Protein AF-A0A5B9AL02-F1 (afdb_monomer_lite)

pLDDT: mean 85.03, std 13.27, range [36.94, 98.06]

Radius of gyration: 35.37 Å; chains: 1; bounding box: 73×24×100 Å

Organism: Escherichia coli (NCBI:txid562)

Secondary structure (DSSP, 8-state):
-PPPPHHHHHHHHTTS---TTPPTT--HHHHHHHHHHHHHHHHHHHHHHHHHHHHHHHHHHHHHHHHHHHHHHHHHHHHHHHHHHHHHHHHHHHSSSSS---STT----HHHH-GGGTT---HHHHHHHHHHHHHHHHHHHHHHHHHHHHHS-HHHHHHHHHHHHHHHHHHHS---

Sequence (176 aa):
MKQMTLIEMDGFLKGKCTPSDLNVNETNAEYLVRKFAEAEAKISALSEDHQKAIESIKQADAAVKLAHEKFSALAAENAVMLETIEAVRSVADNSSGIAGWHLNGDIATWEEILPEINDIETTATDAFLAEIERKAIRKFINSIEHILRDKLSPYDTEEMLETMRIFLEEQGGEQK

Foldseek 3Di:
DDDQDPVQVVCVVVVNHDDPPADVVHDSVNVVVVVVVVVVVVVVVVVVVVVVVVVVVVVVVVVVVVVVVLVVLQVVLVVLVVVVVVLVVVCCVPDPHPDDPDPPPDDDDCCRRPVSVVPRDPVSVVVVVLVVVLVVLVVVLVVVLVVCVVPHDPVVSVVVNVVSVVVSVVSVPPDD

Structure (mmCIF, N/CA/C/O backbone):
data_AF-A0A5B9AL02-F1
#
_entry.id   AF-A0A5B9AL02-F1
#
loop_
_atom_site.group_PDB
_atom_site.id
_atom_site.type_symbol
_atom_site.label_atom_id
_atom_site.label_alt_id
_atom_site.label_comp_id
_atom_site.label_asym_id
_atom_site.label_entity_id
_atom_site.label_seq_id
_atom_site.pdbx_PDB_ins_code
_atom_site.Cartn_x
_atom_site.Cartn_y
_atom_site.Cartn_z
_atom_site.occupancy
_atom_site.B_iso_or_equiv
_atom_site.auth_seq_id
_atom_site.auth_comp_id
_atom_site.auth_asym_id
_atom_site.auth_atom_id
_atom_site.pdbx_PDB_model_num
ATOM 1 N N . MET A 1 1 ? -11.916 7.101 34.599 1.00 59.16 1 MET A N 1
ATOM 2 C CA . MET A 1 1 ? -12.514 6.336 35.717 1.00 59.16 1 MET A CA 1
ATOM 3 C C . MET A 1 1 ? -11.389 5.802 36.581 1.00 59.16 1 MET A C 1
ATOM 5 O O . MET A 1 1 ? -10.457 5.229 36.030 1.00 59.16 1 MET A O 1
ATOM 9 N N . LYS A 1 2 ? -11.438 6.025 37.895 1.00 71.44 2 LYS A N 1
ATOM 10 C CA . LYS A 1 2 ? -10.492 5.409 38.832 1.00 71.44 2 LYS A CA 1
ATOM 11 C C . LYS A 1 2 ? -10.825 3.914 38.917 1.00 71.44 2 LYS A C 1
ATOM 13 O O . LYS A 1 2 ? -11.990 3.583 39.115 1.00 71.44 2 LYS A O 1
ATOM 18 N N . GLN A 1 3 ? -9.851 3.029 38.708 1.00 78.31 3 GLN A N 1
ATOM 19 C CA . GLN A 1 3 ? -10.057 1.596 38.935 1.00 78.31 3 GLN A CA 1
ATOM 20 C C . GLN A 1 3 ? -10.168 1.325 40.435 1.00 78.31 3 GLN A C 1
ATOM 22 O O . GLN A 1 3 ? -9.429 1.909 41.230 1.00 78.31 3 GLN A O 1
ATOM 27 N N . MET A 1 4 ? -11.097 0.445 40.799 1.00 84.62 4 MET A N 1
ATOM 28 C CA . MET A 1 4 ? -11.255 -0.028 42.168 1.00 84.62 4 MET A CA 1
ATOM 29 C C . MET A 1 4 ? -10.018 -0.839 42.565 1.00 84.62 4 MET A C 1
ATOM 31 O O . MET A 1 4 ? -9.579 -1.717 41.822 1.00 84.62 4 MET A O 1
ATOM 35 N N . THR A 1 5 ? -9.437 -0.537 43.721 1.00 89.06 5 THR A N 1
ATOM 36 C CA . THR A 1 5 ? -8.327 -1.323 44.272 1.00 89.06 5 THR A CA 1
ATOM 37 C C . THR A 1 5 ? -8.820 -2.687 44.760 1.00 89.06 5 THR A C 1
ATOM 39 O O . THR A 1 5 ? -10.005 -2.872 45.038 1.00 89.06 5 THR A O 1
ATOM 42 N N . LEU A 1 6 ? -7.908 -3.650 44.932 1.00 91.06 6 LEU A N 1
ATOM 43 C CA . LEU A 1 6 ? -8.254 -4.973 45.470 1.00 91.06 6 LEU A CA 1
ATOM 44 C C . LEU A 1 6 ? -8.898 -4.896 46.866 1.00 91.06 6 LEU A C 1
ATOM 46 O O . LEU A 1 6 ? -9.798 -5.674 47.165 1.00 91.06 6 LEU A O 1
ATOM 50 N N . ILE A 1 7 ? -8.467 -3.943 47.701 1.00 92.50 7 ILE A N 1
ATOM 51 C CA . ILE A 1 7 ? -9.013 -3.734 49.051 1.00 92.50 7 ILE A CA 1
ATOM 52 C C . ILE A 1 7 ? -10.444 -3.183 48.977 1.00 92.50 7 ILE A C 1
ATOM 54 O O . ILE A 1 7 ? -11.323 -3.656 49.694 1.00 92.50 7 ILE A O 1
ATOM 58 N N . GLU A 1 8 ? -10.694 -2.211 48.096 1.00 90.69 8 GLU A N 1
ATOM 59 C CA . GLU A 1 8 ? -12.037 -1.662 47.868 1.00 90.69 8 GLU A CA 1
ATOM 60 C C . GLU A 1 8 ? -12.982 -2.730 47.290 1.00 90.69 8 GLU A C 1
ATOM 62 O O . GLU A 1 8 ? -14.119 -2.844 47.745 1.00 90.69 8 GLU A O 1
ATOM 67 N N . MET A 1 9 ? -12.496 -3.567 46.366 1.00 90.94 9 MET A N 1
ATOM 68 C CA . MET A 1 9 ? -13.267 -4.670 45.784 1.00 90.94 9 MET A CA 1
ATOM 69 C C . MET A 1 9 ? -13.616 -5.742 46.822 1.00 90.94 9 MET A C 1
ATOM 71 O O . MET A 1 9 ? -14.767 -6.159 46.907 1.00 90.94 9 MET A O 1
ATOM 75 N N . ASP A 1 10 ? -12.664 -6.157 47.663 1.00 93.12 10 ASP A N 1
ATOM 76 C CA . ASP A 1 10 ? -12.933 -7.091 48.767 1.00 93.12 10 ASP A CA 1
ATOM 77 C C . ASP A 1 10 ? -13.957 -6.516 49.759 1.00 93.12 10 ASP A C 1
ATOM 79 O O . ASP A 1 10 ? -14.878 -7.211 50.195 1.00 93.12 10 ASP A O 1
ATOM 83 N N . GLY A 1 11 ? -13.839 -5.221 50.071 1.00 93.69 11 GLY A N 1
ATOM 84 C CA . GLY A 1 11 ? -14.808 -4.497 50.886 1.00 93.69 11 GLY A CA 1
ATOM 85 C C . GLY A 1 11 ? -16.206 -4.485 50.266 1.00 93.69 11 GLY A C 1
ATOM 86 O O . GLY A 1 11 ? -17.178 -4.758 50.969 1.00 93.69 11 GLY A O 1
ATOM 87 N N . PHE A 1 12 ? -16.315 -4.217 48.964 1.00 92.25 12 PHE A N 1
ATOM 88 C CA . PHE A 1 12 ? -17.577 -4.230 48.224 1.00 92.25 12 PHE A CA 1
ATOM 89 C C . PHE A 1 12 ? -18.224 -5.620 48.209 1.00 92.25 12 PHE A C 1
ATOM 91 O O . PHE A 1 12 ? -19.387 -5.763 48.588 1.00 92.25 12 PHE A O 1
ATOM 98 N N .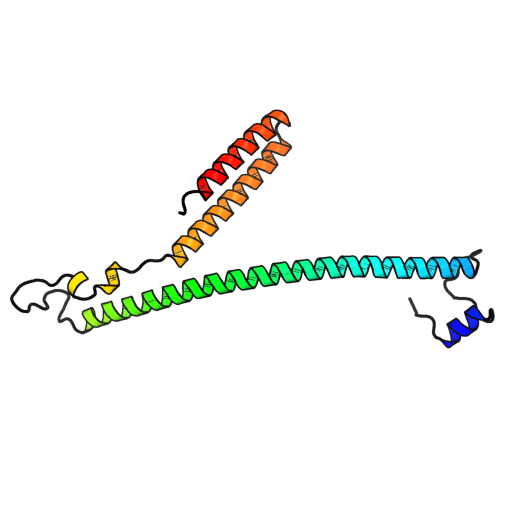 LEU A 1 13 ? -17.458 -6.660 47.867 1.00 91.12 13 LEU A N 1
ATOM 99 C CA . LEU A 1 13 ? -17.949 -8.040 47.803 1.00 91.12 13 LEU A CA 1
ATOM 100 C C . LEU A 1 13 ? -18.400 -8.573 49.172 1.00 91.12 13 LEU A C 1
ATOM 102 O O . LEU A 1 13 ? -19.305 -9.400 49.247 1.00 91.12 13 LEU A O 1
ATOM 106 N N . LYS A 1 14 ? -17.811 -8.072 50.266 1.00 93.50 14 LYS A N 1
ATOM 107 C CA . LYS A 1 14 ? -18.219 -8.385 51.647 1.00 93.50 14 LYS A CA 1
ATOM 108 C C . LYS A 1 14 ? -19.323 -7.470 52.191 1.00 93.50 14 LYS A C 1
ATOM 110 O O . LYS A 1 14 ? -19.683 -7.606 53.359 1.00 93.50 14 LYS A O 1
ATOM 115 N N . GLY A 1 15 ? -19.824 -6.518 51.400 1.00 89.94 15 GLY A N 1
ATOM 116 C CA . GLY A 1 15 ? -20.857 -5.561 51.813 1.00 89.94 15 GLY A CA 1
ATOM 117 C C . GLY A 1 15 ? -20.387 -4.493 52.809 1.00 89.94 15 GLY A C 1
ATOM 118 O O . GLY A 1 15 ? -21.206 -3.873 53.477 1.00 89.94 15 GLY A O 1
ATOM 119 N N . LYS A 1 16 ? -19.072 -4.281 52.940 1.00 92.12 16 LYS A N 1
ATOM 120 C CA . LYS A 1 16 ? -18.456 -3.290 53.842 1.00 92.12 16 LYS A CA 1
ATOM 121 C C . LYS A 1 16 ? -18.200 -1.932 53.180 1.00 92.12 16 LYS A C 1
ATOM 123 O O . LYS A 1 16 ? -17.884 -0.974 53.878 1.00 92.12 16 LYS A O 1
ATOM 128 N N . CYS A 1 17 ? -18.282 -1.854 51.853 1.00 87.88 17 CYS A N 1
ATOM 129 C CA . CYS A 1 17 ? -18.025 -0.651 51.064 1.00 87.88 17 CYS A CA 1
ATOM 130 C C . CYS A 1 17 ? -19.066 -0.524 49.942 1.00 87.88 17 CYS A C 1
ATOM 132 O O . CYS A 1 17 ? -19.529 -1.538 49.421 1.00 87.88 17 CYS A O 1
ATOM 134 N N . THR A 1 18 ? -19.417 0.706 49.565 1.00 86.31 18 THR A N 1
ATOM 135 C CA . THR A 1 18 ? -20.278 1.013 48.416 1.00 86.31 18 THR A CA 1
ATOM 136 C C . THR A 1 18 ? -19.456 1.666 47.299 1.00 86.31 18 THR A C 1
ATOM 138 O O . THR A 1 18 ? -18.685 2.589 47.579 1.00 86.31 18 THR A O 1
ATOM 141 N N . PRO A 1 19 ? -19.590 1.225 46.033 1.00 88.94 19 PRO A N 1
ATOM 142 C CA . PRO A 1 19 ? -18.900 1.854 44.915 1.00 88.94 19 PRO A CA 1
ATOM 143 C C . PRO A 1 19 ? -19.381 3.294 44.737 1.00 88.94 19 PRO A C 1
ATOM 145 O O . PRO A 1 19 ? -20.571 3.581 44.871 1.00 88.94 19 PRO A O 1
ATOM 148 N N . SER A 1 20 ? -18.464 4.204 44.411 1.00 88.56 20 SER A N 1
ATOM 149 C CA . SER A 1 20 ? -18.791 5.626 44.244 1.00 88.56 20 SER A CA 1
ATOM 150 C C . SER A 1 20 ? -19.628 5.926 42.998 1.00 88.56 20 SER A C 1
ATOM 152 O O . SER A 1 20 ? -20.225 6.994 42.915 1.00 88.56 20 SER A O 1
ATOM 154 N N . ASP A 1 21 ? -19.667 5.006 42.035 1.00 90.38 21 ASP A N 1
ATOM 155 C CA . ASP A 1 21 ? -20.416 5.101 40.782 1.00 90.38 21 ASP A CA 1
ATOM 156 C C . ASP A 1 21 ? -21.625 4.146 40.733 1.00 90.38 21 ASP A C 1
ATOM 158 O O . ASP A 1 21 ? -22.083 3.764 39.649 1.00 90.38 21 ASP A O 1
ATOM 162 N N . LEU A 1 22 ? -22.114 3.736 41.909 1.00 91.56 22 LEU A N 1
ATOM 163 C CA . LEU A 1 22 ? -23.377 3.021 42.070 1.00 91.56 22 LEU A CA 1
ATOM 164 C C . LEU A 1 22 ? -24.547 3.983 41.822 1.00 91.56 22 LEU A C 1
ATOM 166 O O . LEU A 1 22 ? -24.600 5.069 42.404 1.00 91.56 22 LEU A O 1
ATOM 170 N N . ASN A 1 23 ? -25.493 3.591 40.971 1.00 92.75 23 ASN A N 1
ATOM 171 C CA . ASN A 1 23 ? -26.655 4.423 40.673 1.00 92.75 23 ASN A CA 1
ATOM 172 C C . ASN A 1 23 ? -27.684 4.396 41.816 1.00 92.75 23 ASN A C 1
ATOM 174 O O . ASN A 1 23 ? -27.777 3.444 42.593 1.00 92.75 23 ASN A O 1
ATOM 178 N N . VAL A 1 24 ? -28.509 5.443 41.910 1.00 93.56 24 VAL A N 1
ATOM 179 C CA . VAL A 1 24 ? -29.615 5.476 42.879 1.00 93.56 24 VAL A CA 1
ATOM 180 C C . VAL A 1 24 ? -30.604 4.357 42.546 1.00 93.56 24 VAL A C 1
ATOM 182 O O . VAL A 1 24 ? -31.053 4.254 41.407 1.00 93.56 24 VAL A O 1
ATOM 185 N N . ASN A 1 25 ? -30.960 3.552 43.552 1.00 93.06 25 ASN A N 1
ATOM 186 C CA . ASN A 1 25 ? -31.811 2.360 43.437 1.00 93.06 25 ASN A CA 1
ATOM 187 C C . ASN A 1 25 ? -31.211 1.191 42.628 1.00 93.06 25 ASN A C 1
ATOM 189 O O . ASN A 1 25 ? -31.944 0.264 42.302 1.00 93.06 25 ASN A O 1
ATOM 193 N N . GLU A 1 26 ? -29.908 1.202 42.331 1.00 94.62 26 GLU A N 1
ATOM 194 C CA . GLU A 1 26 ? -29.206 0.057 41.737 1.00 94.62 26 GLU A CA 1
ATOM 195 C C . GLU A 1 26 ? -28.738 -0.902 42.840 1.00 94.62 26 GLU A C 1
ATOM 197 O O . GLU A 1 26 ? -28.101 -0.502 43.818 1.00 94.62 26 GLU A O 1
ATOM 202 N N . THR A 1 27 ? -29.054 -2.185 42.696 1.00 93.81 27 THR A N 1
ATOM 203 C CA . THR A 1 27 ? -28.541 -3.239 43.576 1.00 93.81 27 THR A CA 1
ATOM 204 C C . THR A 1 27 ? -27.087 -3.580 43.236 1.00 93.81 27 THR A C 1
ATOM 206 O O . THR A 1 27 ? -26.625 -3.394 42.111 1.00 93.81 27 THR A O 1
ATOM 209 N N . ASN A 1 28 ? -26.348 -4.171 44.180 1.00 91.31 28 ASN A N 1
ATOM 210 C CA . ASN A 1 28 ? -24.965 -4.604 43.928 1.00 91.31 28 ASN A CA 1
ATOM 211 C C . ASN A 1 28 ? -24.853 -5.614 42.768 1.00 91.31 28 ASN A C 1
ATOM 213 O O . ASN A 1 28 ? -23.843 -5.632 42.067 1.00 91.31 28 ASN A O 1
ATOM 217 N N . ALA A 1 29 ? -25.875 -6.454 42.569 1.00 93.69 29 ALA A N 1
ATOM 218 C CA . ALA A 1 29 ? -25.916 -7.404 41.461 1.00 93.69 29 ALA A CA 1
ATOM 219 C C . ALA A 1 29 ? -26.088 -6.682 40.116 1.00 93.69 29 ALA A C 1
ATOM 221 O O . ALA A 1 29 ? -25.332 -6.950 39.186 1.00 93.69 29 ALA A O 1
ATOM 222 N N . GLU A 1 30 ? -27.019 -5.727 40.031 1.00 95.12 30 GLU A N 1
ATOM 223 C CA . GLU A 1 30 ? -27.221 -4.901 38.833 1.00 95.12 30 GLU A CA 1
ATOM 224 C C . GLU A 1 30 ? -25.971 -4.077 38.498 1.00 95.12 30 GLU A C 1
ATOM 226 O O . GLU A 1 30 ? -25.553 -4.051 37.341 1.00 95.12 30 GLU A O 1
ATOM 231 N N . TYR A 1 31 ? -25.309 -3.506 39.510 1.00 93.50 31 TYR A N 1
ATOM 232 C CA . TYR A 1 31 ? -24.032 -2.806 39.350 1.00 93.50 31 TYR A CA 1
ATOM 233 C C . TYR A 1 31 ? -22.959 -3.690 38.711 1.00 93.50 31 TYR A C 1
ATOM 235 O O . TYR A 1 31 ? -22.308 -3.291 37.745 1.00 93.50 31 TYR A O 1
ATOM 243 N N . LEU A 1 32 ? -22.775 -4.906 39.238 1.00 92.69 32 LEU A N 1
ATOM 244 C CA . LEU A 1 32 ? -21.797 -5.854 38.710 1.00 92.69 32 LEU A CA 1
ATOM 245 C C . LEU A 1 32 ? -22.133 -6.264 37.276 1.00 92.69 32 LEU A C 1
ATOM 247 O O . LEU A 1 32 ? -21.248 -6.242 36.424 1.00 92.69 32 LEU A O 1
ATOM 251 N N . VAL A 1 33 ? -23.400 -6.573 36.990 1.00 96.50 33 VAL A N 1
ATOM 252 C CA . VAL A 1 33 ? -23.860 -6.907 35.634 1.00 96.50 33 VAL A CA 1
ATOM 253 C C . VAL A 1 33 ? -23.567 -5.761 34.668 1.00 96.50 33 VAL A C 1
ATOM 255 O O . VAL A 1 33 ? -22.991 -5.994 33.607 1.00 96.50 33 VAL A O 1
ATOM 258 N N . ARG A 1 34 ? -23.870 -4.516 35.049 1.00 95.50 34 ARG A N 1
ATOM 259 C CA . ARG A 1 34 ? -23.553 -3.337 34.238 1.00 95.50 34 ARG A CA 1
ATOM 260 C C . ARG A 1 34 ? -22.050 -3.194 34.010 1.00 95.50 34 ARG A C 1
ATOM 262 O O . ARG A 1 34 ? -21.634 -2.938 32.884 1.00 95.50 34 ARG A O 1
ATOM 269 N N . LYS A 1 35 ? -21.218 -3.378 35.039 1.00 93.25 35 LYS A N 1
ATOM 270 C CA . LYS A 1 35 ? -19.755 -3.281 34.903 1.00 93.25 35 LYS A CA 1
ATOM 271 C C . LYS A 1 35 ? -19.149 -4.375 34.042 1.00 93.25 35 LYS A C 1
AT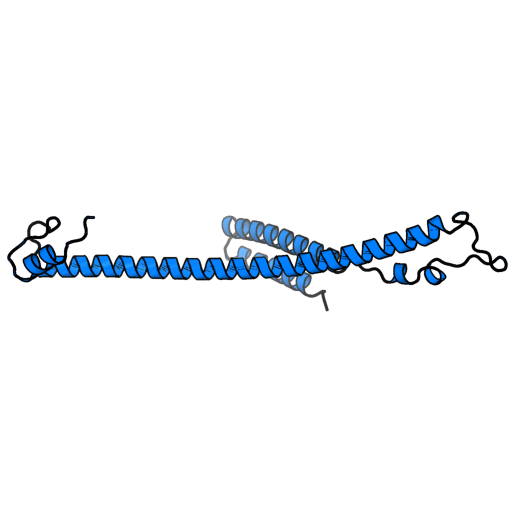OM 273 O O . LYS A 1 35 ? -18.238 -4.075 33.269 1.00 93.25 35 LYS A O 1
ATOM 278 N N . PHE A 1 36 ? -19.655 -5.601 34.131 1.00 95.44 36 PHE A N 1
ATOM 279 C CA . PHE A 1 36 ? -19.241 -6.673 33.233 1.00 95.44 36 PHE A CA 1
ATOM 280 C C . PHE A 1 36 ? -19.684 -6.394 31.798 1.00 95.44 36 PHE A C 1
ATOM 282 O O . PHE A 1 36 ? -18.845 -6.462 30.910 1.00 95.44 36 PHE A O 1
ATOM 289 N N . ALA A 1 37 ? -20.920 -5.937 31.578 1.00 96.56 37 ALA A N 1
ATOM 290 C CA . ALA A 1 37 ? -21.390 -5.545 30.249 1.00 96.56 37 ALA A CA 1
ATOM 291 C C . ALA A 1 37 ? -20.572 -4.378 29.653 1.00 96.56 37 ALA A C 1
ATOM 293 O O . ALA A 1 37 ? -20.195 -4.414 28.484 1.00 96.56 37 ALA A O 1
ATOM 294 N N . GLU A 1 38 ? -20.229 -3.359 30.452 1.00 95.00 38 GLU A N 1
ATOM 295 C CA . GLU A 1 38 ? -19.339 -2.261 30.039 1.00 95.00 38 GLU A CA 1
ATOM 296 C C . GLU A 1 38 ? -17.931 -2.767 29.671 1.00 95.00 38 GLU A C 1
ATOM 298 O O . GLU A 1 38 ? -17.303 -2.236 28.752 1.00 95.00 38 GLU A O 1
ATOM 303 N N . ALA A 1 39 ? -17.403 -3.752 30.403 1.00 95.12 39 ALA A N 1
ATOM 304 C CA . ALA A 1 39 ? -16.098 -4.347 30.128 1.00 95.12 39 ALA A CA 1
ATOM 305 C C . ALA A 1 39 ? -16.127 -5.225 28.867 1.00 95.12 39 ALA A C 1
ATOM 307 O O . ALA A 1 39 ? -15.248 -5.084 28.020 1.00 95.12 39 ALA A O 1
ATOM 308 N N . GLU A 1 40 ? -17.151 -6.063 28.708 1.00 97.19 40 GLU A N 1
ATOM 309 C CA . GLU A 1 40 ? -17.383 -6.884 27.516 1.00 97.19 40 GLU A CA 1
ATOM 310 C C . GLU A 1 40 ? -17.539 -6.011 26.269 1.00 97.19 40 GLU A C 1
ATOM 312 O O . GLU A 1 40 ? -16.857 -6.245 25.276 1.00 97.19 40 GLU A O 1
ATOM 317 N N . ALA A 1 41 ? -18.336 -4.940 26.335 1.00 97.44 41 ALA A N 1
ATOM 318 C CA . ALA A 1 41 ? -18.495 -4.001 25.226 1.00 97.44 41 ALA A CA 1
ATOM 319 C C . ALA A 1 41 ? -17.163 -3.346 24.818 1.00 97.44 41 ALA A C 1
ATOM 321 O O . ALA A 1 41 ? -16.870 -3.225 23.629 1.00 97.44 41 ALA A O 1
ATOM 322 N N . LYS A 1 42 ? -16.322 -2.960 25.790 1.00 97.00 42 LYS A N 1
ATOM 323 C CA . LYS A 1 42 ? -14.981 -2.412 25.512 1.00 97.00 42 LYS A CA 1
ATOM 324 C C . LYS A 1 42 ? -14.049 -3.445 24.888 1.00 97.00 42 LYS A C 1
ATOM 326 O O . LYS A 1 42 ? -13.290 -3.090 23.993 1.00 97.00 42 LYS A O 1
ATOM 331 N N . ILE A 1 43 ? -14.087 -4.693 25.356 1.00 97.38 43 ILE A N 1
ATOM 332 C CA . ILE A 1 43 ? -13.280 -5.785 24.796 1.00 97.38 43 ILE A CA 1
ATOM 333 C C . ILE A 1 43 ? -13.707 -6.070 23.355 1.00 97.38 43 ILE A C 1
ATOM 335 O O . ILE A 1 43 ? -12.843 -6.167 22.487 1.00 97.38 43 ILE A O 1
ATOM 339 N N . SER A 1 44 ? -15.011 -6.135 23.082 1.00 97.38 44 SER A N 1
ATOM 340 C CA . SER A 1 44 ? -15.541 -6.338 21.730 1.00 97.38 44 SER A CA 1
ATOM 341 C C . SER A 1 44 ? -15.124 -5.212 20.784 1.00 97.38 44 SER A C 1
ATOM 343 O O . SER A 1 44 ? -14.570 -5.488 19.725 1.00 97.38 44 SER A O 1
ATOM 345 N N . ALA A 1 45 ? -15.273 -3.949 21.200 1.00 97.62 45 ALA A N 1
ATOM 346 C CA . ALA A 1 45 ? -14.834 -2.802 20.403 1.00 97.62 45 ALA A CA 1
ATOM 347 C C . ALA A 1 45 ? -13.318 -2.823 20.130 1.00 97.62 45 ALA A C 1
ATOM 349 O O . ALA A 1 45 ? -12.889 -2.647 18.993 1.00 97.62 45 ALA A O 1
ATOM 350 N N . LEU A 1 46 ? -12.498 -3.112 21.150 1.00 98.00 46 LEU A N 1
ATOM 351 C CA . LEU A 1 46 ? -11.048 -3.251 20.978 1.00 98.00 46 LEU A CA 1
ATOM 352 C C . LEU A 1 46 ? -10.680 -4.414 20.052 1.00 98.00 46 LEU A C 1
ATOM 354 O O . LEU A 1 46 ? -9.721 -4.303 19.295 1.00 98.00 46 LEU A O 1
ATOM 358 N N . SER A 1 47 ? -11.420 -5.522 20.104 1.00 97.69 47 SER A N 1
ATOM 359 C CA . SER A 1 47 ? -11.207 -6.670 19.223 1.00 97.69 47 SER A CA 1
ATOM 360 C C . SER A 1 47 ? -11.502 -6.315 17.766 1.00 97.69 47 SER A C 1
ATOM 362 O O . SER A 1 47 ? -10.728 -6.678 16.883 1.00 97.69 47 SER A O 1
ATOM 364 N N . GLU A 1 48 ? -12.592 -5.593 17.505 1.00 97.75 48 GLU A N 1
ATOM 365 C CA . GLU A 1 48 ? -12.932 -5.123 16.159 1.00 97.75 48 GLU A CA 1
ATOM 366 C C . GLU A 1 48 ? -11.885 -4.145 15.617 1.00 97.75 48 GLU A C 1
ATOM 368 O O . GLU A 1 48 ? -11.436 -4.285 14.478 1.00 97.75 48 GLU A O 1
ATOM 373 N N . ASP A 1 49 ? -11.454 -3.182 16.433 1.00 97.88 49 ASP A N 1
ATOM 374 C CA . ASP A 1 49 ? -10.428 -2.215 16.041 1.00 97.88 49 ASP A CA 1
ATOM 375 C C . ASP A 1 49 ? -9.073 -2.891 15.802 1.00 97.88 49 ASP A C 1
ATOM 377 O O . ASP A 1 49 ? -8.380 -2.571 14.835 1.00 97.88 49 ASP A O 1
ATOM 381 N N . HIS A 1 50 ? -8.710 -3.876 16.628 1.00 97.88 50 HIS A N 1
ATOM 382 C CA . HIS A 1 50 ? -7.499 -4.668 16.428 1.00 97.88 50 HIS A CA 1
ATOM 383 C C . HIS A 1 50 ? -7.575 -5.470 15.122 1.00 97.88 50 HIS A C 1
ATOM 385 O O . HIS A 1 50 ? -6.617 -5.471 14.350 1.00 97.88 50 HIS A O 1
ATOM 391 N N . GLN A 1 51 ? -8.716 -6.091 14.819 1.00 98.06 51 GLN A N 1
ATOM 392 C CA . GLN A 1 51 ? -8.902 -6.812 13.561 1.00 98.06 51 GLN A CA 1
ATOM 393 C C . GLN A 1 51 ? -8.744 -5.882 12.345 1.00 98.06 51 GLN A C 1
ATOM 395 O O . GLN A 1 51 ? -7.981 -6.194 11.429 1.00 98.06 51 GLN A O 1
ATOM 400 N N . LYS A 1 52 ? -9.372 -4.698 12.370 1.00 97.44 52 LYS A N 1
ATOM 401 C CA . LYS A 1 52 ? -9.215 -3.677 11.318 1.00 97.44 52 LYS A CA 1
ATOM 402 C C . LYS A 1 52 ? -7.765 -3.208 11.182 1.00 97.44 52 LYS A C 1
ATOM 404 O O . LYS A 1 52 ? -7.274 -3.034 10.068 1.00 97.44 52 LYS A O 1
ATOM 409 N N . ALA A 1 53 ? -7.061 -3.021 12.298 1.00 97.94 53 ALA A N 1
ATOM 410 C CA . ALA A 1 53 ? -5.653 -2.637 12.289 1.00 97.94 53 ALA A CA 1
ATOM 411 C C . ALA A 1 53 ? -4.771 -3.724 11.653 1.00 97.94 53 ALA A C 1
ATOM 413 O O . ALA A 1 53 ? -3.918 -3.407 10.827 1.00 97.94 53 ALA A O 1
ATOM 414 N N . ILE A 1 54 ? -5.008 -5.001 11.973 1.00 97.88 54 ILE A N 1
ATOM 415 C CA . ILE A 1 54 ? -4.297 -6.135 11.362 1.00 97.88 54 ILE A CA 1
ATOM 416 C C . ILE A 1 54 ? -4.522 -6.162 9.848 1.00 97.88 54 ILE A C 1
ATOM 418 O O . ILE A 1 54 ? -3.574 -6.348 9.087 1.00 97.88 54 ILE A O 1
ATOM 422 N N . GLU A 1 55 ? -5.763 -5.985 9.398 1.00 97.62 55 GLU A N 1
ATOM 423 C CA . GLU A 1 55 ? -6.098 -5.972 7.972 1.00 97.62 55 GLU A CA 1
ATOM 424 C C . GLU A 1 55 ? -5.434 -4.803 7.239 1.00 97.62 55 GLU A C 1
ATOM 426 O O . GLU A 1 55 ? -4.836 -5.006 6.183 1.00 97.62 55 GLU A O 1
ATOM 431 N N . SER A 1 56 ? -5.456 -3.609 7.834 1.00 97.56 56 SER A N 1
ATOM 432 C CA . SER A 1 56 ? -4.775 -2.426 7.301 1.00 97.56 56 SER A CA 1
ATOM 433 C C . SER A 1 56 ? -3.260 -2.637 7.182 1.00 97.56 56 SER A C 1
ATOM 435 O O . SER A 1 56 ? -2.672 -2.368 6.135 1.00 97.56 56 SER A O 1
ATOM 437 N N . ILE A 1 57 ? -2.624 -3.210 8.210 1.00 97.75 57 ILE A N 1
ATOM 438 C CA . ILE A 1 57 ? -1.187 -3.523 8.190 1.00 97.75 57 ILE A CA 1
ATOM 439 C C . ILE A 1 57 ? -0.863 -4.551 7.101 1.00 97.75 57 ILE A C 1
ATOM 441 O O . ILE A 1 57 ? 0.108 -4.372 6.371 1.00 97.75 57 ILE A O 1
ATOM 445 N N . LYS A 1 58 ? -1.684 -5.595 6.937 1.00 97.56 58 LYS A N 1
ATOM 446 C CA . LYS A 1 58 ? -1.503 -6.587 5.863 1.00 97.56 58 LYS A CA 1
ATOM 447 C C . LYS A 1 58 ? -1.596 -5.957 4.473 1.00 97.56 58 LYS A C 1
ATOM 449 O O . LYS A 1 58 ? -0.804 -6.293 3.597 1.00 97.56 58 LYS A O 1
ATOM 454 N N . GLN A 1 59 ? -2.547 -5.047 4.265 1.00 97.19 59 GLN A N 1
ATOM 455 C CA . GLN A 1 59 ? -2.679 -4.324 2.999 1.00 97.19 59 GLN A CA 1
ATOM 456 C C . GLN A 1 59 ? -1.471 -3.415 2.741 1.00 97.19 59 GLN A C 1
ATOM 458 O O . GLN A 1 59 ? -0.961 -3.381 1.621 1.00 97.19 59 GLN A O 1
ATOM 463 N N . ALA A 1 60 ? -0.985 -2.719 3.771 1.00 97.31 60 ALA A N 1
ATOM 464 C CA . ALA A 1 60 ? 0.202 -1.876 3.672 1.00 97.31 60 ALA A CA 1
ATOM 465 C C . ALA A 1 60 ? 1.464 -2.694 3.346 1.00 97.31 60 ALA A C 1
ATOM 467 O O . ALA A 1 60 ? 2.220 -2.309 2.458 1.00 97.31 60 ALA A O 1
ATOM 468 N N . ASP A 1 61 ? 1.661 -3.840 4.000 1.00 97.81 61 ASP A N 1
ATOM 469 C CA . ASP A 1 61 ? 2.790 -4.742 3.745 1.00 97.81 61 ASP A CA 1
ATOM 470 C C . ASP A 1 61 ? 2.785 -5.266 2.300 1.00 97.81 61 ASP A C 1
ATOM 472 O O . ASP A 1 61 ? 3.789 -5.175 1.590 1.00 97.81 61 ASP A O 1
ATOM 476 N N . ALA A 1 62 ? 1.619 -5.700 1.808 1.00 96.62 62 ALA A N 1
ATOM 477 C CA . ALA A 1 62 ? 1.458 -6.122 0.418 1.00 96.62 62 ALA A CA 1
ATOM 478 C C . ALA A 1 62 ? 1.770 -4.989 -0.578 1.00 96.62 62 ALA A C 1
ATOM 480 O O . ALA A 1 62 ? 2.426 -5.220 -1.596 1.00 96.62 62 ALA A O 1
ATOM 481 N N . ALA A 1 63 ? 1.338 -3.759 -0.283 1.00 95.12 63 ALA A N 1
ATOM 482 C CA . ALA A 1 63 ? 1.626 -2.596 -1.119 1.00 95.12 63 ALA A CA 1
ATOM 483 C C . ALA A 1 63 ? 3.123 -2.245 -1.137 1.00 95.12 63 ALA A C 1
ATOM 485 O O . ALA A 1 63 ? 3.666 -1.949 -2.203 1.00 95.12 63 ALA A O 1
ATOM 486 N N . VAL A 1 64 ? 3.803 -2.315 0.014 1.00 97.44 64 VAL A N 1
ATOM 487 C CA . VAL A 1 64 ? 5.253 -2.082 0.122 1.00 97.44 64 VAL A CA 1
ATOM 488 C C . VAL A 1 64 ? 6.030 -3.140 -0.652 1.00 97.44 64 VAL A C 1
ATOM 490 O O . VAL A 1 64 ? 6.938 -2.790 -1.405 1.00 97.44 64 VAL A O 1
ATOM 493 N N . LYS A 1 65 ? 5.650 -4.416 -0.530 1.00 97.06 65 LYS A N 1
ATOM 494 C CA . LYS A 1 65 ? 6.286 -5.509 -1.270 1.00 97.06 65 LYS A CA 1
ATOM 495 C C . LYS A 1 65 ? 6.162 -5.314 -2.783 1.00 97.06 65 LYS A C 1
ATOM 497 O O . LYS A 1 65 ? 7.167 -5.357 -3.485 1.00 97.06 65 LYS A O 1
ATOM 502 N N . LEU A 1 66 ? 4.956 -5.015 -3.268 1.00 93.94 66 LEU A N 1
ATOM 503 C CA . LEU A 1 66 ? 4.715 -4.755 -4.688 1.00 93.94 66 LEU A CA 1
ATOM 504 C C . LEU A 1 66 ? 5.503 -3.537 -5.197 1.00 93.94 66 LEU A C 1
ATOM 506 O O . LEU A 1 66 ? 6.018 -3.549 -6.313 1.00 93.94 66 LEU A O 1
ATOM 510 N N . ALA A 1 67 ? 5.591 -2.471 -4.397 1.00 94.50 67 ALA A N 1
ATOM 511 C CA . ALA A 1 67 ? 6.384 -1.298 -4.750 1.00 94.50 67 ALA A CA 1
ATOM 512 C C . ALA A 1 67 ? 7.878 -1.638 -4.831 1.00 94.50 67 ALA A C 1
ATOM 514 O O . ALA A 1 67 ? 8.541 -1.235 -5.783 1.00 94.50 67 ALA A O 1
ATOM 515 N N . HIS A 1 68 ? 8.394 -2.411 -3.871 1.00 97.25 68 HIS A N 1
ATOM 516 C CA . HIS A 1 68 ? 9.781 -2.862 -3.877 1.00 97.25 68 HIS A CA 1
ATOM 517 C C . HIS A 1 68 ? 10.100 -3.686 -5.129 1.00 97.25 68 HIS A C 1
ATOM 519 O O . HIS A 1 68 ? 11.064 -3.371 -5.814 1.00 97.25 68 HIS A O 1
ATOM 525 N N . GLU A 1 69 ? 9.256 -4.658 -5.484 1.00 95.69 69 GLU A N 1
ATOM 526 C CA . GLU A 1 69 ? 9.422 -5.475 -6.695 1.00 95.69 69 GLU A CA 1
ATOM 527 C C . GLU A 1 69 ? 9.500 -4.614 -7.969 1.00 95.69 69 GLU A C 1
ATOM 529 O O . GLU A 1 69 ? 10.403 -4.795 -8.786 1.00 95.69 69 GLU A O 1
ATOM 534 N N . LYS A 1 70 ? 8.615 -3.617 -8.112 1.00 94.94 70 LYS A N 1
ATOM 535 C CA . LYS A 1 70 ? 8.625 -2.700 -9.266 1.00 94.94 70 LYS A CA 1
ATOM 536 C C . LYS A 1 70 ? 9.861 -1.813 -9.308 1.00 94.94 70 LYS A C 1
ATOM 538 O O . LYS A 1 70 ? 10.456 -1.647 -10.367 1.00 94.94 70 LYS A O 1
ATOM 543 N N . PHE A 1 71 ? 10.259 -1.247 -8.170 1.00 94.94 71 PHE A N 1
ATOM 544 C CA . PHE A 1 71 ? 11.459 -0.416 -8.112 1.00 94.94 71 PHE A CA 1
ATOM 545 C C . PHE A 1 71 ? 12.727 -1.227 -8.358 1.00 94.94 71 PHE A C 1
ATOM 547 O O . PHE A 1 71 ? 13.631 -0.730 -9.020 1.00 94.94 71 PHE A O 1
ATOM 554 N N . SER A 1 72 ? 12.790 -2.473 -7.888 1.00 96.94 72 SER A N 1
ATOM 555 C CA . SER A 1 72 ? 13.891 -3.383 -8.196 1.00 96.94 72 SER A CA 1
ATOM 556 C C . SER A 1 72 ? 13.970 -3.698 -9.690 1.00 96.94 72 SER A C 1
ATOM 558 O O . SER A 1 72 ? 15.067 -3.675 -10.239 1.00 96.94 72 SER A O 1
ATOM 560 N N . ALA A 1 73 ? 12.834 -3.926 -10.359 1.00 95.94 73 ALA A N 1
ATOM 561 C CA . ALA A 1 73 ? 12.800 -4.141 -11.807 1.00 95.94 73 ALA A CA 1
ATOM 562 C C . ALA A 1 73 ? 13.277 -2.903 -12.588 1.00 95.94 73 ALA A C 1
ATOM 564 O O . ALA A 1 73 ? 14.155 -3.019 -13.437 1.00 95.94 73 ALA A O 1
ATOM 565 N N . LEU A 1 74 ? 12.785 -1.708 -12.239 1.00 96.44 74 LEU A N 1
ATOM 566 C CA . LEU A 1 74 ? 13.237 -0.451 -12.850 1.00 96.44 74 LEU A CA 1
ATOM 567 C C . LEU A 1 74 ? 14.716 -0.156 -12.564 1.00 96.44 74 LEU A C 1
ATOM 569 O O . LEU A 1 74 ? 15.419 0.381 -13.412 1.00 96.44 74 LEU A O 1
ATOM 573 N N . ALA A 1 75 ? 15.213 -0.492 -11.372 1.00 96.50 75 ALA A N 1
ATOM 574 C CA . ALA A 1 75 ? 16.624 -0.325 -11.040 1.00 96.50 75 ALA A CA 1
ATOM 575 C C . ALA A 1 75 ? 17.521 -1.265 -11.860 1.00 96.50 75 ALA A C 1
ATOM 577 O O . ALA A 1 75 ? 18.595 -0.844 -12.284 1.00 96.50 75 ALA A O 1
ATOM 578 N N . ALA A 1 76 ? 17.081 -2.504 -12.100 1.00 95.00 76 ALA A N 1
ATOM 579 C CA . ALA A 1 76 ? 17.784 -3.442 -12.970 1.00 95.00 76 ALA A CA 1
ATOM 580 C C . ALA A 1 76 ? 17.801 -2.953 -14.427 1.00 95.00 76 ALA A C 1
ATOM 582 O O . ALA A 1 76 ? 18.863 -2.926 -15.039 1.00 95.00 76 ALA A O 1
ATOM 583 N N . GLU A 1 77 ? 16.661 -2.486 -14.944 1.00 95.25 77 GLU A N 1
ATOM 584 C CA . GLU A 1 77 ? 16.562 -1.882 -16.280 1.00 95.25 77 GLU A CA 1
ATOM 585 C C . GLU A 1 77 ? 17.498 -0.669 -16.420 1.00 95.25 77 GLU A C 1
ATOM 587 O O . GLU A 1 77 ? 18.308 -0.611 -17.341 1.00 95.25 77 GLU A O 1
ATOM 592 N N . ASN A 1 78 ? 17.488 0.250 -15.448 1.00 94.50 78 ASN A N 1
ATOM 593 C CA . ASN A 1 78 ? 18.385 1.409 -15.442 1.00 94.50 78 ASN A CA 1
ATOM 594 C C . ASN A 1 78 ? 19.872 1.018 -15.421 1.00 94.50 78 ASN A C 1
ATOM 596 O O . ASN A 1 78 ? 20.694 1.727 -15.999 1.00 94.50 78 ASN A O 1
ATOM 600 N N . ALA A 1 79 ? 20.235 -0.077 -14.746 1.00 94.62 79 ALA A N 1
ATOM 601 C CA . ALA A 1 79 ? 21.612 -0.565 -14.723 1.00 94.62 79 ALA A CA 1
ATOM 602 C C . ALA A 1 79 ? 22.054 -1.061 -16.109 1.00 94.62 79 ALA A C 1
ATOM 604 O O . ALA A 1 79 ? 23.144 -0.704 -16.550 1.00 94.62 79 ALA A O 1
ATOM 605 N N . VAL A 1 80 ? 21.185 -1.797 -16.813 1.00 91.88 80 VAL A N 1
ATOM 606 C CA . VAL A 1 80 ? 21.427 -2.235 -18.198 1.00 91.88 80 VAL A CA 1
ATOM 607 C C . VAL A 1 80 ? 21.560 -1.027 -19.126 1.00 91.88 80 VAL A C 1
ATOM 609 O O . VAL A 1 80 ? 22.526 -0.936 -19.876 1.00 91.88 80 VAL A O 1
ATOM 612 N N . MET A 1 81 ? 20.661 -0.042 -19.020 1.00 92.06 81 MET A N 1
ATOM 613 C CA . MET A 1 81 ? 20.746 1.185 -19.823 1.00 92.06 81 MET A CA 1
ATOM 614 C C . MET A 1 81 ? 22.063 1.942 -19.592 1.00 92.06 81 MET A C 1
ATOM 616 O O . MET A 1 81 ? 22.658 2.452 -20.542 1.00 92.06 81 MET A O 1
ATOM 620 N N . LEU A 1 82 ? 22.530 2.028 -18.341 1.00 92.88 82 LEU A N 1
ATOM 621 C CA . LEU A 1 82 ? 23.812 2.657 -18.013 1.00 92.88 82 LEU A CA 1
ATOM 622 C C . LEU A 1 82 ? 24.992 1.900 -18.630 1.00 92.88 82 LEU A C 1
ATOM 624 O O . LEU A 1 82 ? 25.859 2.539 -19.224 1.00 92.88 82 LEU A O 1
ATOM 628 N N . GLU A 1 83 ? 25.000 0.569 -18.543 1.00 90.81 83 GLU A N 1
ATOM 629 C CA . GLU A 1 83 ? 26.030 -0.276 -19.159 1.00 90.81 83 GLU A CA 1
ATOM 630 C C . GLU A 1 83 ? 26.095 -0.060 -20.678 1.00 90.81 83 GLU A C 1
ATOM 632 O O . GLU A 1 83 ? 27.175 0.138 -21.238 1.00 90.81 83 GLU A O 1
ATOM 637 N N . THR A 1 84 ? 24.945 0.023 -21.349 1.00 88.56 84 THR A N 1
ATOM 638 C CA . THR A 1 84 ? 24.895 0.336 -22.781 1.00 88.56 84 THR A CA 1
ATOM 639 C C . THR A 1 84 ? 25.453 1.721 -23.091 1.00 88.56 84 THR A C 1
ATOM 641 O O . THR A 1 84 ? 26.234 1.880 -24.030 1.00 88.56 84 THR A O 1
ATOM 644 N N . ILE A 1 85 ? 25.065 2.744 -22.323 1.00 89.00 85 ILE A N 1
ATOM 645 C CA . ILE A 1 85 ? 25.567 4.110 -22.524 1.00 89.00 85 ILE A CA 1
ATOM 646 C C . ILE A 1 85 ? 27.094 4.137 -22.383 1.00 89.00 85 ILE A C 1
ATOM 648 O O . ILE A 1 85 ? 27.775 4.805 -23.166 1.00 89.00 85 ILE A O 1
ATOM 652 N N . GLU A 1 86 ? 27.643 3.398 -21.419 1.00 89.56 86 GLU A N 1
ATOM 653 C CA . GLU A 1 86 ? 29.087 3.257 -21.238 1.00 89.56 86 GLU A CA 1
ATOM 654 C C . GLU A 1 86 ? 29.752 2.528 -22.415 1.00 89.56 86 GLU A C 1
ATOM 656 O O . GLU A 1 86 ? 30.791 2.987 -22.896 1.00 89.56 86 GLU A O 1
ATOM 661 N N . ALA A 1 87 ? 29.138 1.465 -22.943 1.00 85.44 87 ALA A N 1
ATOM 662 C CA . ALA A 1 87 ? 29.629 0.751 -24.123 1.00 85.44 87 ALA A CA 1
ATOM 663 C C . ALA A 1 87 ? 29.662 1.651 -25.374 1.00 85.44 87 ALA A C 1
ATOM 665 O O . ALA A 1 87 ? 30.690 1.745 -26.052 1.00 85.44 87 ALA A O 1
ATOM 666 N N . VAL A 1 88 ? 28.583 2.399 -25.631 1.00 85.00 88 VAL A N 1
ATOM 667 C CA . VAL A 1 88 ? 28.500 3.381 -26.729 1.00 85.00 88 VAL A CA 1
ATOM 668 C C . VAL A 1 88 ? 29.572 4.455 -26.580 1.00 85.00 88 VAL A C 1
ATOM 670 O O . VAL A 1 88 ? 30.268 4.790 -27.542 1.00 85.00 88 VAL A O 1
ATOM 673 N N . ARG A 1 89 ? 29.737 4.991 -25.367 1.00 84.94 89 ARG A N 1
ATOM 674 C CA . ARG A 1 89 ? 30.755 6.002 -25.082 1.00 84.94 89 ARG A CA 1
ATOM 675 C C . ARG A 1 89 ? 32.166 5.461 -25.298 1.00 84.94 89 ARG A C 1
ATOM 677 O O . ARG A 1 89 ? 32.987 6.164 -25.875 1.00 84.94 89 ARG A O 1
ATOM 684 N N . SER A 1 90 ? 32.437 4.223 -24.889 1.00 83.81 90 SER A N 1
ATOM 685 C CA . SER A 1 90 ? 33.727 3.566 -25.114 1.00 83.81 90 SER A CA 1
ATOM 686 C C . SER A 1 90 ? 34.064 3.483 -26.603 1.00 83.81 90 SER A C 1
ATOM 688 O O . SER A 1 90 ? 35.178 3.821 -27.006 1.00 83.81 90 SER A O 1
ATOM 690 N N . VAL A 1 91 ? 33.097 3.105 -27.443 1.00 79.25 91 VAL A N 1
ATOM 691 C CA . VAL A 1 91 ? 33.290 3.089 -28.900 1.00 79.25 91 VAL A CA 1
ATOM 692 C C . VAL A 1 91 ? 33.538 4.498 -29.436 1.00 79.25 91 VAL A C 1
ATOM 694 O O . VAL A 1 91 ? 34.466 4.693 -30.218 1.00 79.25 91 VAL A O 1
ATOM 697 N N . ALA A 1 92 ? 32.773 5.495 -28.987 1.00 76.88 92 ALA A N 1
ATOM 698 C CA . ALA A 1 92 ? 32.960 6.880 -29.411 1.00 76.88 92 ALA A CA 1
ATOM 699 C C . ALA A 1 92 ? 34.353 7.425 -29.040 1.00 76.88 92 ALA A C 1
ATOM 701 O O . ALA A 1 92 ? 35.041 7.953 -29.913 1.00 76.88 92 ALA A O 1
ATOM 702 N N . ASP A 1 93 ? 34.786 7.237 -27.789 1.00 78.75 93 ASP A N 1
ATOM 703 C CA . ASP A 1 93 ? 36.048 7.756 -27.240 1.00 78.75 93 ASP A CA 1
ATOM 704 C C . ASP A 1 93 ? 37.287 7.077 -27.861 1.00 78.75 93 ASP 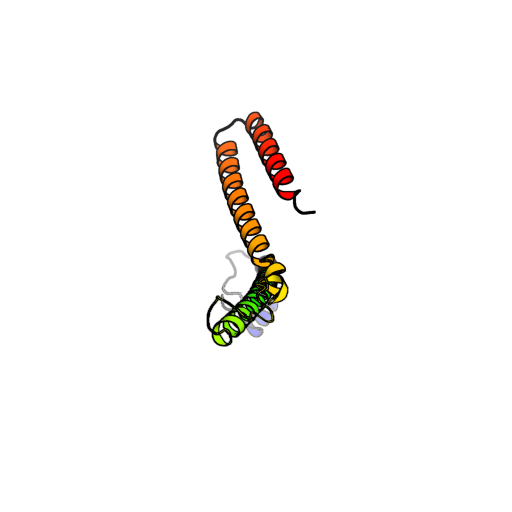A C 1
ATOM 706 O O . ASP A 1 93 ? 38.344 7.700 -27.977 1.00 78.75 93 ASP A O 1
ATOM 710 N N . ASN A 1 94 ? 37.165 5.813 -28.288 1.00 74.12 94 ASN A N 1
ATOM 711 C CA . ASN A 1 94 ? 38.251 5.049 -28.917 1.00 74.12 94 ASN A CA 1
ATOM 712 C C . ASN A 1 94 ? 38.195 5.040 -30.458 1.00 74.12 94 ASN A C 1
ATOM 714 O O . ASN A 1 94 ? 39.108 4.527 -31.112 1.00 74.12 94 ASN A O 1
ATOM 718 N N . SER A 1 95 ? 37.152 5.620 -31.058 1.00 69.44 95 SER A N 1
ATOM 719 C CA . SER A 1 95 ? 37.076 5.857 -32.502 1.00 69.44 95 SER A CA 1
ATOM 720 C C . SER A 1 95 ? 37.738 7.195 -32.850 1.00 69.44 95 SER A C 1
ATOM 722 O O . SER A 1 95 ? 37.574 8.187 -32.147 1.00 69.44 95 SER A O 1
ATOM 724 N N . SER A 1 96 ? 38.467 7.286 -33.967 1.00 58.19 96 SER A N 1
ATOM 725 C CA . SER A 1 96 ? 39.013 8.570 -34.458 1.00 58.19 96 SER A CA 1
ATOM 726 C C . SER A 1 96 ? 37.938 9.470 -35.107 1.00 58.19 96 SER A C 1
ATOM 728 O O . SER A 1 96 ? 38.226 10.233 -36.027 1.00 58.19 96 SER A O 1
ATOM 730 N N . GLY A 1 97 ? 36.695 9.386 -34.619 1.00 55.78 97 GLY A N 1
ATOM 731 C CA . GLY A 1 97 ? 35.477 9.935 -35.209 1.00 55.78 97 GLY A CA 1
ATOM 732 C C . GLY A 1 97 ? 34.545 8.839 -35.741 1.00 55.78 97 GLY A C 1
ATOM 733 O O . GLY A 1 97 ? 34.983 7.747 -36.090 1.00 55.78 97 GLY A O 1
ATOM 734 N N . ILE A 1 98 ? 33.252 9.170 -35.869 1.00 53.22 98 ILE A N 1
ATOM 735 C CA . ILE A 1 98 ? 32.157 8.316 -36.396 1.00 53.22 98 ILE A CA 1
ATOM 736 C C . ILE A 1 98 ? 32.406 7.829 -37.849 1.00 53.22 98 ILE A C 1
ATOM 738 O O . ILE A 1 98 ? 31.661 7.011 -38.379 1.00 53.22 98 ILE A O 1
ATOM 742 N N . ALA A 1 99 ? 33.487 8.270 -38.496 1.00 49.16 99 ALA A N 1
ATOM 743 C CA . ALA A 1 99 ? 33.928 7.783 -39.795 1.00 49.16 99 ALA A CA 1
ATOM 744 C C . ALA A 1 99 ? 35.203 6.931 -39.661 1.00 49.16 99 ALA A C 1
ATOM 746 O O . ALA A 1 99 ? 36.315 7.455 -39.651 1.00 49.16 99 ALA A O 1
ATOM 747 N N . GLY A 1 100 ? 35.027 5.608 -39.630 1.00 51.81 100 GLY A N 1
ATOM 748 C CA . GLY A 1 100 ? 36.014 4.692 -40.197 1.00 51.81 100 GLY A CA 1
ATOM 749 C C . GLY A 1 100 ? 36.934 3.957 -39.227 1.00 51.81 100 GLY A C 1
ATOM 750 O O . GLY A 1 100 ? 38.148 4.148 -39.258 1.00 51.81 100 GLY A O 1
ATOM 751 N N . TRP A 1 101 ? 36.402 2.965 -38.509 1.00 55.16 101 TRP A N 1
ATOM 752 C CA . TRP A 1 101 ? 37.154 1.715 -38.326 1.00 55.16 101 TRP A CA 1
ATOM 753 C C . TRP A 1 101 ? 37.160 0.962 -39.665 1.00 55.16 101 TRP A C 1
ATOM 755 O O . TRP A 1 101 ? 36.445 -0.009 -39.877 1.00 55.16 101 TRP A O 1
ATOM 765 N N . HIS A 1 102 ? 37.931 1.471 -40.626 1.00 56.50 102 HIS A N 1
ATOM 766 C CA . HIS A 1 102 ? 38.125 0.817 -41.912 1.00 56.50 102 HIS A CA 1
ATOM 767 C C . HIS A 1 102 ? 39.286 -0.169 -41.793 1.00 56.50 102 HIS A C 1
ATOM 769 O O . HIS A 1 102 ? 40.414 0.145 -42.174 1.00 56.50 102 HIS A O 1
ATOM 775 N N . LEU A 1 103 ? 39.022 -1.388 -41.322 1.00 48.41 103 LEU A N 1
ATOM 776 C CA . LEU A 1 103 ? 39.806 -2.500 -41.848 1.00 48.41 103 LEU A CA 1
ATOM 777 C C . LEU A 1 103 ? 39.233 -2.790 -43.243 1.00 48.41 103 LEU A C 1
ATOM 779 O O . LEU A 1 103 ? 38.172 -3.385 -43.366 1.00 48.41 103 LEU A O 1
ATOM 783 N N . ASN A 1 104 ? 39.932 -2.341 -44.290 1.00 56.66 104 ASN A N 1
ATOM 784 C CA . ASN A 1 104 ? 39.677 -2.660 -45.709 1.00 56.66 104 ASN A CA 1
ATOM 785 C C . ASN A 1 104 ? 38.637 -1.823 -46.489 1.00 56.66 104 ASN A C 1
ATOM 787 O O . ASN A 1 104 ? 38.378 -2.142 -47.644 1.00 56.66 104 ASN A O 1
ATOM 791 N N . GLY A 1 105 ? 38.123 -0.716 -45.942 1.00 60.47 105 GLY A N 1
ATOM 792 C CA . GLY A 1 105 ? 37.282 0.238 -46.692 1.00 60.47 105 GLY A CA 1
ATOM 793 C C . GLY A 1 105 ? 35.770 0.015 -46.587 1.00 60.47 105 GLY A C 1
ATOM 794 O O . GLY A 1 105 ? 35.012 0.860 -47.058 1.00 60.47 105 GLY A O 1
ATOM 795 N N . ASP A 1 106 ? 35.341 -1.042 -45.900 1.00 62.69 106 ASP A N 1
ATOM 796 C CA . ASP A 1 106 ? 33.943 -1.243 -45.518 1.00 62.69 106 ASP A CA 1
ATOM 797 C C . ASP A 1 106 ? 33.622 -0.479 -44.219 1.00 62.69 106 ASP A C 1
ATOM 799 O O . ASP A 1 106 ? 34.508 -0.199 -43.401 1.00 62.69 106 ASP A O 1
ATOM 803 N N . ILE A 1 107 ? 32.361 -0.071 -44.056 1.00 65.81 107 ILE A N 1
ATOM 804 C CA . ILE A 1 107 ? 31.846 0.555 -42.830 1.00 65.81 107 ILE A CA 1
ATOM 805 C C . ILE A 1 107 ? 31.178 -0.550 -42.016 1.00 65.81 107 ILE A C 1
ATOM 807 O O . ILE A 1 107 ? 30.152 -1.073 -42.445 1.00 65.81 107 ILE A O 1
ATOM 811 N N . ALA A 1 108 ? 31.748 -0.884 -40.857 1.00 68.94 108 ALA A N 1
ATOM 812 C CA . ALA A 1 108 ? 31.111 -1.796 -39.913 1.00 68.94 108 ALA A CA 1
ATOM 813 C C . ALA A 1 108 ? 29.828 -1.168 -39.343 1.00 68.94 108 ALA A C 1
ATOM 815 O O . ALA A 1 108 ? 29.785 0.033 -39.052 1.00 68.94 108 ALA A O 1
ATOM 816 N N . THR A 1 109 ? 28.776 -1.971 -39.212 1.00 73.00 109 THR A N 1
ATOM 817 C CA . THR A 1 109 ? 27.483 -1.518 -38.673 1.00 73.00 109 THR A CA 1
ATOM 818 C C . THR A 1 109 ? 27.485 -1.527 -37.143 1.00 73.00 109 THR A C 1
ATOM 820 O O . THR A 1 109 ? 28.284 -2.220 -36.519 1.00 73.00 109 THR A O 1
ATOM 823 N N . TRP A 1 110 ? 26.571 -0.784 -36.508 1.00 70.88 110 TRP A N 1
ATOM 824 C CA . TRP A 1 110 ? 26.419 -0.829 -35.047 1.00 70.88 110 TRP A CA 1
ATOM 825 C C . TRP A 1 110 ? 26.092 -2.232 -34.531 1.00 70.88 110 TRP A C 1
ATOM 827 O O . TRP A 1 110 ? 26.548 -2.575 -33.452 1.00 70.88 110 TRP A O 1
ATOM 837 N N . GLU A 1 111 ? 25.397 -3.057 -35.316 1.00 74.25 111 GLU A N 1
ATOM 838 C CA . GLU A 1 111 ? 25.093 -4.449 -34.954 1.00 74.25 111 GLU A CA 1
ATOM 839 C C . GLU A 1 111 ? 26.359 -5.315 -34.877 1.00 74.25 111 GLU A C 1
ATOM 841 O O . GLU A 1 111 ? 26.447 -6.228 -34.065 1.00 74.25 111 GLU A O 1
ATOM 846 N N . GLU A 1 112 ? 27.363 -5.017 -35.705 1.00 75.19 112 GLU A N 1
ATOM 847 C CA . GLU A 1 112 ? 28.655 -5.711 -35.693 1.00 75.19 112 GLU A CA 1
ATOM 848 C C . GLU A 1 112 ? 29.582 -5.196 -34.584 1.00 75.19 112 GLU A C 1
ATOM 850 O O . GLU A 1 112 ? 30.458 -5.927 -34.123 1.00 75.19 112 GLU A O 1
ATOM 855 N N . ILE A 1 113 ? 29.416 -3.933 -34.178 1.00 74.94 113 ILE A N 1
ATOM 856 C CA . ILE A 1 113 ? 30.302 -3.246 -33.227 1.00 74.94 113 ILE A CA 1
ATOM 857 C C . ILE A 1 113 ? 29.789 -3.368 -31.784 1.00 74.94 113 ILE A C 1
ATOM 859 O O . ILE A 1 113 ? 30.592 -3.517 -30.866 1.00 74.94 113 ILE A O 1
ATOM 863 N N . LEU A 1 114 ? 28.474 -3.278 -31.591 1.00 76.94 114 LEU A N 1
ATOM 864 C CA . LEU A 1 114 ? 27.763 -3.330 -30.311 1.00 76.94 114 LEU A CA 1
ATOM 865 C C . LEU A 1 114 ? 26.396 -4.016 -30.514 1.00 76.94 114 LEU A C 1
ATOM 867 O O . LEU A 1 114 ? 25.359 -3.339 -30.494 1.00 76.94 114 LEU A O 1
ATOM 871 N N . PRO A 1 115 ? 26.373 -5.344 -30.737 1.00 78.62 115 PRO A N 1
ATOM 872 C CA . PRO A 1 115 ? 25.128 -6.096 -30.911 1.00 78.62 115 PRO A CA 1
ATOM 873 C C . PRO A 1 115 ? 24.168 -5.926 -29.725 1.00 78.62 115 PRO A C 1
ATOM 875 O O . PRO A 1 115 ? 22.955 -5.952 -29.907 1.00 78.62 115 PRO A O 1
ATOM 878 N N . GLU A 1 116 ? 24.699 -5.669 -28.527 1.00 75.38 116 GLU A N 1
ATOM 879 C CA . GLU A 1 116 ? 23.937 -5.506 -27.289 1.00 75.38 116 GLU A CA 1
ATOM 880 C C . GLU A 1 116 ? 22.979 -4.305 -27.312 1.00 75.38 116 GLU A C 1
ATOM 882 O O . GLU A 1 116 ? 22.063 -4.263 -26.502 1.00 75.38 116 GLU A O 1
ATOM 887 N N . ILE A 1 117 ? 23.152 -3.332 -28.220 1.00 78.88 117 ILE A N 1
ATOM 888 C CA . ILE A 1 117 ? 22.253 -2.168 -28.340 1.00 78.88 117 ILE A CA 1
ATOM 889 C C . ILE A 1 117 ? 20.885 -2.556 -28.907 1.00 78.88 117 ILE A C 1
ATOM 891 O O . ILE A 1 117 ? 19.874 -1.961 -28.534 1.00 78.88 117 ILE A O 1
ATOM 895 N N . ASN A 1 118 ? 20.848 -3.528 -29.820 1.00 79.81 118 ASN A N 1
ATOM 896 C CA . ASN A 1 118 ? 19.621 -3.905 -30.519 1.00 79.81 118 ASN A CA 1
ATOM 897 C C . ASN A 1 118 ? 18.645 -4.691 -29.635 1.00 79.81 118 ASN A C 1
ATOM 899 O O . ASN A 1 118 ? 17.447 -4.680 -29.907 1.00 79.81 118 ASN A O 1
ATOM 903 N N . ASP A 1 119 ? 19.148 -5.330 -28.579 1.00 80.56 119 ASP A N 1
ATOM 904 C CA . ASP A 1 119 ? 18.367 -6.191 -27.687 1.00 80.56 119 ASP A CA 1
ATOM 905 C C . ASP A 1 119 ? 17.874 -5.453 -26.422 1.00 80.56 119 ASP A C 1
ATOM 907 O O . ASP A 1 119 ? 17.371 -6.075 -25.484 1.00 80.56 119 ASP A O 1
ATOM 911 N N . ILE A 1 120 ? 18.027 -4.125 -26.358 1.00 83.44 120 ILE A N 1
ATOM 912 C CA . ILE A 1 120 ? 17.615 -3.335 -25.190 1.00 83.44 120 ILE A CA 1
ATOM 913 C C . ILE A 1 120 ? 16.125 -3.056 -25.254 1.00 83.44 120 ILE A C 1
ATOM 915 O O . ILE A 1 120 ? 15.643 -2.290 -26.089 1.00 83.44 120 ILE A O 1
ATOM 919 N N . GLU A 1 121 ? 15.416 -3.611 -24.283 1.00 87.31 121 GLU A N 1
ATOM 920 C CA . GLU A 1 121 ? 14.000 -3.362 -24.058 1.00 87.31 121 GLU A CA 1
ATOM 921 C C . GLU A 1 121 ? 13.784 -2.634 -22.727 1.00 87.31 121 GLU A C 1
ATOM 923 O O . GLU A 1 121 ? 14.548 -2.791 -21.771 1.00 87.31 121 GLU A O 1
ATOM 928 N N . THR A 1 122 ? 12.707 -1.850 -22.652 1.00 92.44 122 THR A N 1
ATOM 929 C CA . THR A 1 122 ? 12.295 -1.108 -21.449 1.00 92.44 122 THR A CA 1
ATOM 930 C C . THR A 1 122 ? 11.052 -1.720 -20.805 1.00 92.44 122 THR A C 1
ATOM 932 O O . THR A 1 122 ? 10.094 -1.032 -20.446 1.00 92.44 122 THR A O 1
ATOM 935 N N . THR A 1 123 ? 11.052 -3.046 -20.675 1.00 93.81 123 THR A N 1
ATOM 936 C CA . THR A 1 123 ? 9.885 -3.846 -20.284 1.00 93.81 123 THR A CA 1
ATOM 937 C C . THR A 1 123 ? 9.314 -3.462 -18.916 1.00 93.81 123 THR A C 1
ATOM 939 O O . THR A 1 123 ? 8.094 -3.491 -18.724 1.00 93.81 123 THR A O 1
ATOM 942 N N . ALA A 1 124 ? 10.153 -3.083 -17.945 1.00 93.88 124 ALA A N 1
ATOM 943 C CA . ALA A 1 124 ? 9.682 -2.647 -16.631 1.00 93.88 124 ALA A CA 1
ATOM 944 C C . ALA A 1 124 ? 9.031 -1.259 -16.704 1.00 93.88 124 ALA A C 1
ATOM 946 O O . ALA A 1 124 ? 8.004 -1.029 -16.055 1.00 93.88 124 ALA A O 1
ATOM 947 N N . THR A 1 125 ? 9.584 -0.354 -17.516 1.00 95.88 125 THR A N 1
ATOM 948 C CA . THR A 1 125 ? 8.978 0.956 -17.787 1.00 95.88 125 THR A CA 1
ATOM 949 C C . THR A 1 125 ? 7.644 0.814 -18.522 1.00 95.88 125 THR A C 1
ATOM 951 O O . THR A 1 125 ? 6.650 1.402 -18.088 1.00 95.88 125 THR A O 1
ATOM 954 N N . ASP A 1 126 ? 7.570 -0.019 -19.559 1.00 95.56 126 ASP A N 1
ATOM 955 C CA . ASP A 1 126 ? 6.345 -0.247 -20.333 1.00 95.56 126 ASP A CA 1
ATOM 956 C C . ASP A 1 126 ? 5.233 -0.846 -19.464 1.00 95.56 126 ASP A C 1
ATOM 958 O O . ASP A 1 126 ? 4.096 -0.363 -19.452 1.00 95.56 126 ASP A O 1
ATOM 962 N N . ALA A 1 127 ? 5.571 -1.845 -18.641 1.00 92.69 127 ALA A N 1
ATOM 963 C CA . ALA A 1 127 ? 4.638 -2.434 -17.686 1.00 92.69 127 ALA A CA 1
ATOM 964 C C . ALA A 1 127 ? 4.126 -1.407 -16.659 1.00 92.69 127 ALA A C 1
ATOM 966 O O . ALA A 1 127 ? 2.939 -1.412 -16.306 1.00 92.69 127 ALA A O 1
ATOM 967 N N . PHE A 1 128 ? 4.999 -0.511 -16.183 1.00 92.62 128 PHE A N 1
ATOM 968 C CA . PHE A 1 128 ? 4.636 0.554 -15.249 1.00 92.62 128 PHE A CA 1
ATOM 969 C C . PHE A 1 128 ? 3.696 1.588 -15.887 1.00 92.62 128 PHE A C 1
ATOM 971 O O . PHE A 1 128 ? 2.688 1.960 -15.277 1.00 92.62 128 PHE A O 1
ATOM 978 N N . LEU A 1 129 ? 3.972 2.014 -17.122 1.00 94.56 129 LEU A N 1
ATOM 979 C CA . LEU A 1 129 ? 3.116 2.939 -17.871 1.00 94.56 129 LEU A CA 1
ATOM 980 C C . LEU A 1 129 ? 1.735 2.332 -18.144 1.00 94.56 129 LEU A C 1
ATOM 982 O O . LEU A 1 129 ? 0.721 2.964 -17.835 1.00 94.56 129 LEU A O 1
ATOM 986 N N . ALA A 1 130 ? 1.683 1.076 -18.596 1.00 92.00 130 ALA A N 1
ATOM 987 C CA . ALA A 1 130 ? 0.432 0.351 -18.812 1.00 92.00 130 ALA A CA 1
ATOM 988 C C . ALA A 1 130 ? -0.392 0.200 -17.517 1.00 92.00 130 ALA A C 1
ATOM 990 O O . ALA A 1 130 ? -1.625 0.183 -17.528 1.00 92.00 130 ALA A O 1
ATOM 991 N N . GLU A 1 131 ? 0.253 0.077 -16.354 1.00 91.38 131 GLU A N 1
ATOM 992 C CA . GLU A 1 131 ? -0.450 0.086 -15.070 1.00 91.38 131 GLU A CA 1
ATOM 993 C C . GLU A 1 131 ? -1.024 1.464 -14.716 1.00 91.38 131 GLU A C 1
ATOM 995 O O . GLU A 1 131 ? -2.155 1.543 -14.224 1.00 91.38 131 GLU A O 1
ATOM 1000 N N . ILE A 1 132 ? -0.271 2.546 -14.935 1.00 91.44 132 ILE A N 1
ATOM 1001 C CA . ILE A 1 132 ? -0.754 3.915 -14.701 1.00 91.44 132 ILE A CA 1
ATOM 1002 C C . ILE A 1 132 ? -1.971 4.201 -15.575 1.00 91.44 132 ILE A C 1
ATOM 1004 O O . ILE A 1 132 ? -2.979 4.701 -15.068 1.00 91.44 132 ILE A O 1
ATOM 1008 N N . GLU A 1 133 ? -1.900 3.844 -16.854 1.00 91.19 133 GLU A N 1
ATOM 1009 C CA . GLU A 1 133 ? -3.000 4.005 -17.797 1.00 91.19 133 GLU A CA 1
ATOM 1010 C C . GLU A 1 133 ? -4.245 3.242 -17.327 1.00 91.19 133 GLU A C 1
ATOM 1012 O O . GLU A 1 133 ? -5.309 3.842 -17.147 1.00 91.19 133 GLU A O 1
ATOM 1017 N N . ARG A 1 134 ? -4.102 1.957 -16.969 1.00 88.12 134 ARG A N 1
ATOM 1018 C CA . ARG A 1 134 ? -5.204 1.159 -16.401 1.00 88.12 134 ARG A CA 1
ATOM 1019 C C . ARG A 1 134 ? -5.804 1.789 -15.143 1.00 88.12 134 ARG A C 1
ATOM 1021 O O . ARG A 1 134 ? -7.026 1.786 -14.973 1.00 88.12 134 ARG A O 1
ATOM 1028 N N . LYS A 1 135 ? -4.980 2.346 -14.248 1.00 89.31 135 LYS A N 1
ATOM 1029 C CA . LYS A 1 135 ? -5.463 3.048 -13.043 1.00 89.31 135 LYS A CA 1
ATOM 1030 C C . LYS A 1 135 ? -6.237 4.317 -13.392 1.00 89.31 135 LYS A C 1
ATOM 1032 O O . LYS A 1 135 ? -7.269 4.577 -12.771 1.00 89.31 135 LYS A O 1
ATOM 1037 N N . ALA A 1 136 ? -5.762 5.094 -14.361 1.00 89.62 136 ALA A N 1
ATOM 1038 C CA . ALA A 1 136 ? -6.431 6.307 -14.819 1.00 89.62 136 ALA A CA 1
ATOM 1039 C C . ALA A 1 136 ? -7.794 5.988 -15.451 1.00 89.62 136 ALA A C 1
ATOM 1041 O O . ALA A 1 136 ? -8.801 6.574 -15.044 1.00 89.62 136 ALA A O 1
ATOM 1042 N N . ILE A 1 137 ? -7.843 4.998 -16.351 1.00 87.94 137 ILE A N 1
ATOM 1043 C CA . ILE A 1 137 ? -9.078 4.515 -16.985 1.00 87.94 137 ILE A CA 1
ATOM 1044 C C . ILE A 1 137 ? -10.071 4.042 -15.919 1.00 87.94 137 ILE A C 1
ATOM 1046 O O . ILE A 1 137 ? -11.222 4.477 -15.906 1.00 87.94 137 ILE A O 1
ATOM 1050 N N . ARG A 1 138 ? -9.627 3.220 -14.960 1.00 87.62 138 ARG A N 1
ATOM 1051 C CA . ARG A 1 138 ? -10.495 2.733 -13.877 1.00 87.62 138 ARG A CA 1
ATOM 1052 C C . ARG A 1 138 ? -11.060 3.872 -13.029 1.00 87.62 138 ARG A C 1
ATOM 1054 O O . ARG A 1 138 ? -12.241 3.859 -12.696 1.00 87.62 138 ARG A O 1
ATOM 1061 N N . LYS A 1 139 ? -10.247 4.879 -12.695 1.00 89.69 139 LYS A N 1
ATOM 1062 C CA . LYS A 1 139 ? -10.717 6.054 -11.944 1.00 89.69 139 LYS A CA 1
ATOM 1063 C C . LYS A 1 139 ? -11.765 6.848 -12.730 1.00 89.69 139 LYS A C 1
ATOM 1065 O O . LYS A 1 139 ? -12.749 7.291 -12.143 1.00 89.69 139 LYS A O 1
ATOM 1070 N N . PHE A 1 140 ? -11.559 7.020 -14.034 1.00 87.75 140 PHE A N 1
ATOM 1071 C CA . PHE A 1 140 ? -12.507 7.702 -14.912 1.00 87.75 140 PHE A CA 1
ATOM 1072 C C . PHE A 1 140 ? -13.840 6.950 -15.003 1.00 87.75 140 PHE A C 1
ATOM 1074 O O . PHE A 1 140 ? -14.896 7.546 -14.804 1.00 87.75 140 PHE A O 1
ATOM 1081 N N . ILE A 1 141 ? -13.793 5.631 -15.194 1.00 85.75 141 ILE A N 1
ATOM 1082 C CA . ILE A 1 141 ? -14.981 4.771 -15.246 1.00 85.75 141 ILE A CA 1
ATOM 1083 C C . ILE A 1 141 ? -15.767 4.816 -13.941 1.00 85.75 141 ILE A C 1
ATOM 1085 O O . ILE A 1 141 ? -16.971 5.040 -13.982 1.00 85.75 141 ILE A O 1
ATOM 1089 N N . ASN A 1 142 ? -15.099 4.717 -12.790 1.00 86.00 142 ASN A N 1
ATOM 1090 C CA . ASN A 1 142 ? -15.770 4.836 -11.493 1.00 86.00 142 ASN A CA 1
ATOM 1091 C C . ASN A 1 142 ? -16.477 6.194 -11.332 1.00 86.00 142 ASN A C 1
ATOM 1093 O O . ASN A 1 142 ? -17.547 6.278 -10.732 1.00 86.00 142 ASN A O 1
ATOM 1097 N N . SER A 1 143 ? -15.896 7.269 -11.880 1.00 87.88 143 SER A N 1
ATOM 1098 C CA . SER A 1 143 ? -16.541 8.585 -11.895 1.00 87.88 143 SER A CA 1
ATOM 1099 C C . SER A 1 143 ? -17.787 8.603 -12.781 1.00 87.88 143 SER A C 1
ATOM 1101 O O . SER A 1 143 ? -18.773 9.235 -12.411 1.00 87.88 143 S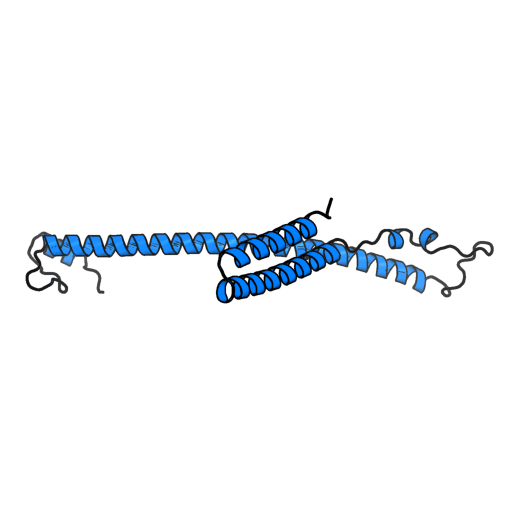ER A O 1
ATOM 1103 N N . ILE A 1 144 ? -17.754 7.937 -13.939 1.00 86.19 144 ILE A N 1
ATOM 1104 C CA . ILE A 1 144 ? -18.921 7.811 -14.820 1.00 86.19 144 ILE A CA 1
ATOM 1105 C C . ILE A 1 144 ? -19.999 6.961 -14.152 1.00 86.19 144 ILE A C 1
ATOM 1107 O O . ILE A 1 144 ? -21.146 7.390 -14.114 1.00 86.19 144 ILE A O 1
ATOM 1111 N N . GLU A 1 145 ? -19.646 5.809 -13.579 1.00 86.00 145 GLU A N 1
ATOM 1112 C CA . GLU A 1 145 ? -20.586 4.941 -12.864 1.00 86.00 145 GLU A CA 1
ATOM 1113 C C . GLU A 1 145 ? -21.341 5.719 -11.785 1.00 86.00 145 GLU A C 1
ATOM 1115 O O . GLU A 1 145 ? -22.565 5.629 -11.693 1.00 86.00 145 GLU A O 1
ATOM 1120 N N . HIS A 1 146 ? -20.626 6.537 -11.010 1.00 85.38 146 HIS A N 1
ATOM 1121 C CA . HIS A 1 146 ? -21.247 7.382 -9.999 1.00 85.38 146 HIS A CA 1
ATOM 1122 C C . HIS A 1 146 ? -22.272 8.357 -10.601 1.00 85.38 146 HIS A C 1
ATOM 1124 O O . HIS A 1 146 ? -23.372 8.494 -10.072 1.00 85.38 146 HIS A O 1
ATOM 1130 N N . ILE A 1 147 ? -21.941 8.996 -11.728 1.00 85.12 147 ILE A N 1
ATOM 1131 C CA . ILE A 1 147 ? -22.842 9.925 -12.427 1.00 85.12 147 ILE A CA 1
ATOM 1132 C C . ILE A 1 147 ? -24.064 9.196 -12.996 1.00 85.12 147 ILE A C 1
ATOM 1134 O O . ILE A 1 147 ? -25.174 9.717 -12.905 1.00 85.12 147 ILE A O 1
ATOM 1138 N N . LEU A 1 148 ? -23.878 8.014 -13.588 1.00 83.62 148 LEU A N 1
ATOM 1139 C CA . LEU A 1 148 ? -24.969 7.227 -14.165 1.00 83.62 148 LEU A CA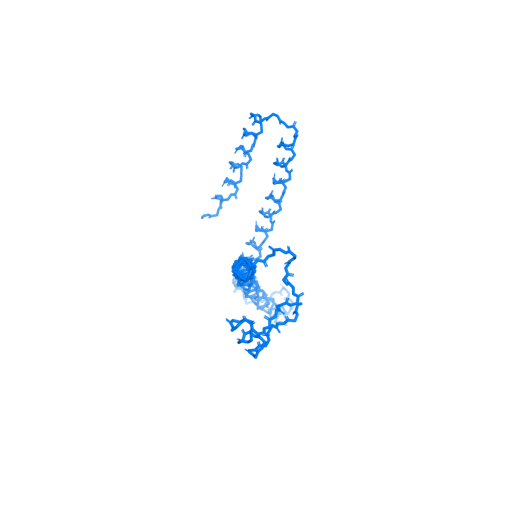 1
ATOM 1140 C C . LEU A 1 148 ? -25.959 6.801 -13.080 1.00 83.62 148 LEU A C 1
ATOM 1142 O O . LEU A 1 148 ? -27.153 7.046 -13.223 1.00 83.62 148 LEU A O 1
ATOM 1146 N N . ARG A 1 149 ? -25.457 6.271 -11.958 1.00 83.50 149 ARG A N 1
ATOM 1147 C CA . ARG A 1 149 ? -26.291 5.874 -10.814 1.00 83.50 149 ARG A CA 1
ATOM 1148 C C . ARG A 1 149 ? -27.047 7.045 -10.175 1.00 83.50 149 ARG A C 1
ATOM 1150 O O . ARG A 1 149 ? -28.111 6.822 -9.608 1.00 83.50 149 ARG A O 1
ATOM 1157 N N . ASP A 1 150 ? -26.514 8.264 -10.255 1.00 86.44 150 ASP A N 1
ATOM 1158 C CA . ASP A 1 150 ? -27.157 9.480 -9.733 1.00 86.44 150 ASP A CA 1
ATOM 1159 C C . ASP A 1 150 ? -28.232 10.047 -10.681 1.00 86.44 150 ASP A C 1
ATOM 1161 O O . ASP A 1 150 ? -29.242 10.585 -10.227 1.00 86.44 150 ASP A O 1
ATOM 1165 N N . LYS A 1 151 ? -28.036 9.935 -12.004 1.00 82.44 151 LYS A N 1
ATOM 1166 C CA . LYS A 1 151 ? -28.829 10.682 -13.001 1.00 82.44 151 LYS A CA 1
ATOM 1167 C C . LYS A 1 151 ? -29.736 9.848 -13.903 1.00 82.44 151 LYS A C 1
ATOM 1169 O O . LYS A 1 151 ? -30.621 10.434 -14.528 1.00 82.44 151 LYS A O 1
ATOM 1174 N N . LEU A 1 152 ? -29.518 8.540 -14.033 1.00 78.44 152 LEU A N 1
ATOM 1175 C CA . LEU A 1 152 ? -30.297 7.669 -14.924 1.00 78.44 152 LEU A CA 1
ATOM 1176 C C . LEU A 1 152 ? -31.272 6.769 -14.156 1.00 78.44 152 LEU A C 1
ATOM 1178 O O . LEU A 1 152 ? -31.170 6.580 -12.945 1.00 78.44 152 LEU A O 1
ATOM 1182 N N . SER A 1 153 ? -32.244 6.202 -14.882 1.00 75.81 153 SER A N 1
ATOM 1183 C CA . SER A 1 153 ? -33.102 5.160 -14.318 1.00 75.81 153 SER A CA 1
ATOM 1184 C C . SER A 1 153 ? -32.279 3.891 -14.028 1.00 75.81 153 SER A C 1
ATOM 1186 O O . SER A 1 153 ? -31.281 3.639 -14.713 1.00 75.81 153 SER A O 1
ATOM 1188 N N . PRO A 1 154 ? -32.685 3.051 -13.057 1.00 77.00 154 PRO A N 1
ATOM 1189 C CA . PRO A 1 154 ? -31.953 1.829 -12.718 1.00 77.00 154 PRO A CA 1
ATOM 1190 C C . PRO A 1 154 ? -31.774 0.864 -13.898 1.00 77.00 154 PRO A C 1
ATOM 1192 O O . PRO A 1 154 ? -30.780 0.150 -13.951 1.00 77.00 154 PRO A O 1
ATOM 1195 N N . TYR A 1 155 ? -32.717 0.853 -14.847 1.00 72.19 155 TYR A N 1
ATOM 1196 C CA . TYR A 1 155 ? -32.669 -0.027 -16.015 1.00 72.19 155 TYR A CA 1
ATOM 1197 C C . TYR A 1 155 ? -31.596 0.423 -17.019 1.00 72.19 155 TYR A C 1
ATOM 1199 O O . TYR A 1 155 ? -30.746 -0.372 -17.405 1.00 72.19 155 TYR A O 1
ATOM 1207 N N . ASP A 1 156 ? -31.571 1.716 -17.359 1.00 73.56 156 ASP A N 1
ATOM 1208 C CA . ASP A 1 156 ? -30.586 2.285 -18.294 1.00 73.56 156 ASP A CA 1
ATOM 1209 C C . ASP A 1 156 ? -29.169 2.318 -17.691 1.00 73.56 156 ASP A C 1
ATOM 1211 O O . ASP A 1 156 ? -28.165 2.286 -18.401 1.00 73.56 156 ASP A O 1
ATOM 1215 N N . THR A 1 157 ? -29.083 2.368 -16.358 1.00 77.81 157 THR A N 1
ATOM 1216 C CA . THR A 1 157 ? -27.813 2.361 -15.624 1.00 77.81 157 THR A CA 1
ATOM 1217 C C . THR A 1 157 ? -27.101 1.013 -15.740 1.00 77.81 157 THR A C 1
ATOM 1219 O O . THR A 1 157 ? -25.908 0.988 -16.025 1.00 77.81 157 THR A O 1
ATOM 1222 N N . GLU A 1 158 ? -27.799 -0.109 -15.550 1.00 80.25 158 GLU A N 1
ATOM 1223 C CA . GLU A 1 158 ? -27.156 -1.434 -15.560 1.00 80.25 158 GLU A CA 1
ATOM 1224 C C . GLU A 1 158 ? -26.689 -1.858 -16.966 1.00 80.25 158 GLU A C 1
ATOM 1226 O O . GLU A 1 158 ? -25.617 -2.446 -17.094 1.00 80.25 158 GLU A O 1
ATOM 1231 N N . GLU A 1 159 ? -27.406 -1.483 -18.033 1.00 80.88 159 GLU A N 1
ATOM 1232 C CA . GLU A 1 159 ? -26.968 -1.736 -19.419 1.00 80.88 159 GLU A CA 1
ATOM 1233 C C . GLU A 1 159 ? -25.664 -0.986 -19.758 1.00 80.88 159 GLU A C 1
ATOM 1235 O O . GLU A 1 159 ? -24.717 -1.560 -20.311 1.00 80.88 159 GLU A O 1
ATOM 1240 N N . MET A 1 160 ? -25.566 0.292 -19.374 1.00 79.06 160 MET A N 1
ATOM 1241 C CA . MET A 1 160 ? -24.354 1.086 -19.600 1.00 79.06 160 MET A CA 1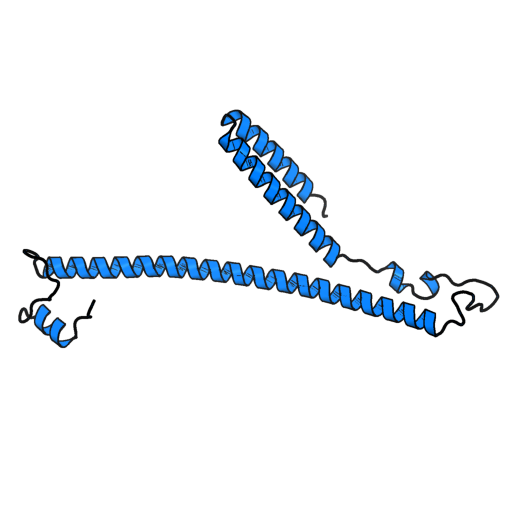
ATOM 1242 C C . MET A 1 160 ? -23.170 0.587 -18.765 1.00 79.06 160 MET A C 1
ATOM 1244 O O . MET A 1 160 ? -22.046 0.541 -19.266 1.00 79.06 160 MET A O 1
ATOM 1248 N N . LEU A 1 161 ? -23.407 0.176 -17.517 1.00 80.81 161 LEU A N 1
ATOM 1249 C CA . LEU A 1 161 ? -22.357 -0.363 -16.652 1.00 80.81 161 LEU A CA 1
ATOM 1250 C C . LEU A 1 161 ? -21.818 -1.704 -17.144 1.00 80.81 161 LEU A C 1
ATOM 1252 O O . LEU A 1 161 ? -20.609 -1.927 -17.078 1.00 80.81 161 LEU A O 1
ATOM 1256 N N . GLU A 1 162 ? -22.679 -2.567 -17.678 1.00 82.12 162 GLU A N 1
ATOM 1257 C CA . GLU A 1 162 ? -22.244 -3.827 -18.278 1.00 82.12 162 GLU A CA 1
ATOM 1258 C C . GLU A 1 162 ? -21.405 -3.581 -19.539 1.00 82.12 162 GLU A C 1
ATOM 1260 O O . GLU A 1 162 ? -20.341 -4.173 -19.710 1.00 82.12 162 GLU A O 1
ATOM 1265 N N . THR A 1 163 ? -21.797 -2.611 -20.369 1.00 81.25 163 THR A N 1
ATOM 1266 C CA . THR A 1 163 ? -21.019 -2.217 -21.556 1.00 81.25 163 THR A CA 1
ATOM 1267 C C . THR A 1 163 ? -19.631 -1.683 -21.173 1.00 81.25 163 THR A C 1
ATOM 1269 O O . THR A 1 163 ? -18.622 -2.029 -21.789 1.00 81.25 163 THR A O 1
ATOM 1272 N N . MET A 1 164 ? -19.551 -0.871 -20.113 1.00 81.00 164 MET A N 1
ATOM 1273 C CA . MET A 1 164 ? -18.279 -0.367 -19.581 1.00 81.00 164 MET A CA 1
ATOM 1274 C C . MET A 1 164 ? -17.414 -1.474 -18.961 1.00 81.00 164 MET A C 1
ATOM 1276 O O . MET A 1 164 ? -16.185 -1.399 -19.027 1.00 81.00 164 MET A O 1
ATOM 1280 N N . ARG A 1 165 ? -18.033 -2.501 -18.364 1.00 82.00 165 ARG A N 1
ATOM 1281 C CA . ARG A 1 165 ? -17.337 -3.675 -17.825 1.00 82.00 165 ARG A CA 1
ATOM 1282 C C . ARG A 1 165 ? -16.710 -4.511 -18.937 1.00 82.00 165 ARG A C 1
ATOM 1284 O O . ARG A 1 165 ? -15.529 -4.823 -18.836 1.00 82.00 165 ARG A O 1
ATOM 1291 N N . ILE A 1 166 ? -17.459 -4.801 -20.001 1.00 83.19 166 ILE A N 1
ATOM 1292 C CA . ILE A 1 166 ? -16.965 -5.551 -21.167 1.00 83.19 166 ILE A CA 1
ATOM 1293 C C . ILE A 1 166 ? -15.781 -4.820 -21.807 1.00 83.19 166 ILE A C 1
ATOM 1295 O O . ILE A 1 166 ? -14.730 -5.423 -22.008 1.00 83.19 166 ILE A O 1
ATOM 1299 N N . PHE A 1 167 ? -15.897 -3.503 -22.014 1.00 80.56 167 PHE A N 1
ATOM 1300 C CA . PHE A 1 167 ? -14.789 -2.685 -22.517 1.00 80.56 167 PHE A CA 1
ATOM 1301 C C . PHE A 1 167 ? -13.524 -2.836 -21.655 1.00 80.56 167 PHE A C 1
ATOM 1303 O O . PHE A 1 167 ? -12.421 -2.952 -22.178 1.00 80.56 167 PHE A O 1
ATOM 1310 N N . LEU A 1 168 ? -13.655 -2.884 -20.326 1.00 72.62 168 LEU A N 1
ATOM 1311 C CA . LEU A 1 168 ? -12.509 -3.077 -19.432 1.00 72.62 168 LEU A CA 1
ATOM 1312 C C . LEU A 1 168 ? -11.896 -4.477 -19.496 1.00 72.62 168 LEU A C 1
ATOM 1314 O O . LEU A 1 168 ? -10.681 -4.608 -19.339 1.00 72.62 168 LEU A O 1
ATOM 1318 N N . GLU A 1 169 ? -12.719 -5.507 -19.666 1.00 77.00 169 GLU A N 1
ATOM 1319 C CA . GLU A 1 169 ? -12.254 -6.888 -19.803 1.00 77.00 169 GLU A CA 1
ATOM 1320 C C . GLU A 1 169 ? -11.493 -7.084 -21.121 1.00 77.00 169 GLU A C 1
ATOM 1322 O O . GLU A 1 169 ? -10.441 -7.724 -21.125 1.00 77.00 169 GLU A O 1
ATOM 1327 N N . GLU A 1 170 ? -11.942 -6.442 -22.203 1.00 75.94 170 GLU A N 1
ATOM 1328 C CA . GLU A 1 170 ? -11.252 -6.426 -23.498 1.00 75.94 170 GLU A CA 1
ATOM 1329 C C . GLU A 1 170 ? -9.887 -5.724 -23.416 1.00 75.94 170 GLU A C 1
ATOM 1331 O O . GLU A 1 170 ? -8.891 -6.262 -23.893 1.00 75.94 170 GLU A O 1
ATOM 1336 N N . GLN A 1 171 ? -9.792 -4.588 -22.713 1.00 65.50 171 GLN A N 1
ATOM 1337 C CA . GLN A 1 171 ? -8.516 -3.884 -22.493 1.00 65.50 171 GLN A CA 1
ATOM 1338 C C . GLN A 1 171 ? -7.536 -4.648 -21.574 1.00 65.50 171 GLN A C 1
ATOM 1340 O O . GLN A 1 171 ? -6.350 -4.329 -21.517 1.00 65.50 171 GLN A O 1
ATOM 1345 N N . GLY A 1 172 ? -8.009 -5.645 -20.816 1.00 56.34 172 GLY A N 1
ATOM 1346 C CA . GLY A 1 172 ? -7.176 -6.498 -19.961 1.00 56.34 172 GLY A CA 1
ATOM 1347 C C . GLY A 1 172 ? -6.660 -7.775 -20.635 1.00 56.34 172 GLY A C 1
ATOM 1348 O O . GLY A 1 172 ? -5.805 -8.448 -20.058 1.00 56.34 172 GLY A O 1
ATOM 1349 N N . GLY A 1 173 ? -7.181 -8.124 -21.817 1.00 50.72 173 GLY A N 1
ATOM 1350 C CA . GLY A 1 173 ? -6.937 -9.400 -22.499 1.00 50.72 173 GLY A CA 1
ATOM 1351 C C . GLY A 1 173 ? -5.752 -9.436 -23.471 1.00 50.72 173 GLY A C 1
ATOM 1352 O O . GLY A 1 173 ? -5.377 -10.523 -23.904 1.00 50.72 173 GLY A O 1
ATOM 1353 N N . GLU A 1 174 ? -5.137 -8.297 -23.800 1.00 43.41 174 GLU A N 1
ATOM 1354 C CA . GLU A 1 174 ? -4.098 -8.202 -24.845 1.00 43.41 174 GLU A CA 1
ATOM 1355 C C . GLU A 1 174 ? -2.651 -8.415 -24.356 1.00 43.41 174 GLU A C 1
ATOM 1357 O O . GLU A 1 174 ? -1.699 -8.113 -25.068 1.00 43.41 174 GLU A O 1
ATOM 1362 N N . GLN A 1 175 ? -2.448 -8.986 -23.166 1.00 42.75 175 GLN A N 1
ATOM 1363 C CA . GLN A 1 175 ? -1.119 -9.420 -22.710 1.00 42.75 175 GLN A CA 1
ATOM 1364 C C . GLN A 1 175 ? -1.083 -10.944 -22.532 1.00 42.75 175 GLN A C 1
ATOM 1366 O O . GLN A 1 175 ? -1.238 -11.463 -21.424 1.00 42.75 175 GLN A O 1
ATOM 1371 N N . LYS A 1 176 ? -0.893 -11.663 -23.641 1.00 36.94 176 LYS A N 1
ATOM 1372 C CA . LYS A 1 176 ? -0.432 -13.056 -23.671 1.00 36.94 176 LYS A CA 1
ATOM 1373 C C . LYS A 1 176 ? 0.605 -13.248 -24.760 1.00 36.94 176 LYS A C 1
ATOM 1375 O O . LYS A 1 176 ? 0.370 -12.724 -25.868 1.00 36.94 176 LYS A O 1
#